Protein AF-A0A2E0X7D0-F1 (afdb_monomer_lite)

pLDDT: mean 70.0, std 14.32, range [41.62, 90.94]

Sequence (77 aa):
MNARFRPHAFALVIAVAAVIALAASSAHARGPISYNNPFRSFNIGGVNYGSMQWERQHRTRNVSSAVVRRGGLFRRR

Foldseek 3Di:
DDDPPDVVVVVVVVVVVVVVVVVCVQPPDPDDQDPPQPQNPPCPPHDRPSSVVVCVVCVVVPVVPVVVVPPPPPDDD

Radius of gyration: 24.14 Å; chains: 1; bounding box: 48×17×80 Å

Structure (mmCIF, N/CA/C/O backbone):
data_AF-A0A2E0X7D0-F1
#
_entry.id   AF-A0A2E0X7D0-F1
#
loop_
_atom_site.group_PDB
_atom_site.id
_atom_site.type_symbol
_atom_site.label_atom_id
_atom_site.label_alt_id
_atom_site.label_comp_id
_atom_site.label_asym_id
_atom_site.label_entity_id
_atom_site.label_seq_id
_atom_site.pdbx_PDB_ins_code
_atom_site.Cartn_x
_atom_site.Cartn_y
_atom_site.Cartn_z
_atom_site.occupancy
_atom_site.B_iso_or_equiv
_atom_site.auth_seq_id
_atom_site.auth_comp_id
_atom_site.auth_asym_id
_atom_site.auth_atom_id
_atom_site.pdbx_PDB_model_num
ATOM 1 N N . MET A 1 1 ? 40.106 -4.765 -32.262 1.00 41.62 1 MET A N 1
ATOM 2 C CA . MET A 1 1 ? 38.701 -5.233 -32.276 1.00 41.62 1 MET A CA 1
ATOM 3 C C . MET A 1 1 ? 37.860 -4.138 -31.640 1.00 41.62 1 MET A C 1
ATOM 5 O O . MET A 1 1 ? 37.841 -4.033 -30.424 1.00 41.62 1 MET A O 1
ATOM 9 N N . ASN A 1 2 ? 37.259 -3.255 -32.441 1.00 46.19 2 ASN A N 1
ATOM 10 C CA . ASN A 1 2 ? 36.609 -2.052 -31.914 1.00 46.19 2 ASN A CA 1
ATOM 11 C C . ASN A 1 2 ? 35.101 -2.294 -31.870 1.00 46.19 2 ASN A C 1
ATOM 13 O O . ASN A 1 2 ? 34.432 -2.237 -32.902 1.00 46.19 2 ASN A O 1
ATOM 17 N N . ALA A 1 3 ? 34.580 -2.605 -30.683 1.00 57.84 3 ALA A N 1
ATOM 18 C CA . ALA A 1 3 ? 33.148 -2.702 -30.446 1.00 57.84 3 ALA A CA 1
ATOM 19 C C . ALA A 1 3 ? 32.525 -1.312 -30.643 1.00 57.84 3 ALA A C 1
ATOM 21 O O . ALA A 1 3 ? 32.612 -0.439 -29.781 1.00 57.84 3 ALA A O 1
ATOM 22 N N . ARG A 1 4 ? 31.939 -1.076 -31.820 1.00 64.75 4 ARG A N 1
ATOM 23 C CA . ARG A 1 4 ? 31.174 0.141 -32.096 1.00 64.75 4 ARG A CA 1
ATOM 24 C C . ARG A 1 4 ? 29.885 0.054 -31.285 1.00 64.75 4 ARG A C 1
ATOM 26 O O . ARG A 1 4 ? 28.964 -0.667 -31.666 1.00 64.75 4 ARG A O 1
ATOM 33 N N . PHE A 1 5 ? 29.845 0.742 -30.147 1.00 61.84 5 PHE A N 1
ATOM 34 C CA . PHE A 1 5 ? 28.637 0.878 -29.341 1.00 61.84 5 PHE A CA 1
ATOM 35 C C . PHE A 1 5 ? 27.521 1.452 -30.216 1.00 61.84 5 PHE A C 1
ATOM 37 O O . PHE A 1 5 ? 27.616 2.571 -30.716 1.00 61.84 5 PHE A O 1
ATOM 44 N N . ARG A 1 6 ? 26.478 0.650 -30.449 1.00 70.31 6 ARG A N 1
ATOM 45 C CA . ARG A 1 6 ? 25.300 1.065 -31.212 1.00 70.31 6 ARG A CA 1
ATOM 46 C C . ARG A 1 6 ? 24.423 1.873 -30.252 1.00 70.31 6 ARG A C 1
ATOM 48 O O . ARG A 1 6 ? 23.869 1.274 -29.329 1.00 70.31 6 ARG A O 1
ATOM 55 N N . PRO A 1 7 ? 24.279 3.195 -30.429 1.00 65.88 7 PRO A N 1
ATOM 56 C CA . PRO A 1 7 ? 23.618 4.064 -29.448 1.00 65.88 7 PRO A CA 1
ATOM 57 C C . PRO A 1 7 ? 22.168 3.643 -29.163 1.00 65.88 7 PRO A C 1
ATOM 59 O O . PRO A 1 7 ? 21.682 3.783 -28.045 1.00 65.88 7 PRO A O 1
ATOM 62 N N . HIS A 1 8 ? 21.501 3.024 -30.140 1.00 70.25 8 HIS A N 1
ATOM 63 C CA . HIS A 1 8 ? 20.144 2.492 -29.994 1.00 70.25 8 HIS A CA 1
ATOM 64 C C . HIS A 1 8 ? 20.047 1.307 -29.023 1.00 70.25 8 HIS A C 1
ATOM 66 O O . HIS A 1 8 ? 19.051 1.180 -28.319 1.00 70.25 8 HIS A O 1
ATOM 72 N N . ALA A 1 9 ? 21.079 0.461 -28.947 1.00 75.44 9 ALA A N 1
ATOM 73 C CA . ALA A 1 9 ? 21.100 -0.657 -28.004 1.00 75.44 9 ALA A CA 1
ATOM 74 C C . ALA A 1 9 ? 21.220 -0.149 -26.561 1.00 75.44 9 ALA A C 1
ATOM 76 O O . ALA A 1 9 ? 20.568 -0.668 -25.662 1.00 75.44 9 ALA A O 1
ATOM 77 N N . PHE A 1 10 ? 21.996 0.916 -26.353 1.00 78.38 10 PHE A N 1
ATOM 78 C CA . PHE A 1 10 ? 22.135 1.552 -25.047 1.00 78.38 10 PHE A CA 1
ATOM 79 C C . PHE A 1 10 ? 20.841 2.258 -24.611 1.00 78.38 10 PHE A C 1
ATOM 81 O O . PHE A 1 10 ? 20.389 2.081 -23.482 1.00 78.38 10 PHE A O 1
ATOM 88 N N . ALA A 1 11 ? 20.190 2.982 -25.527 1.00 82.38 11 ALA A N 1
ATOM 89 C CA . ALA A 1 11 ? 18.899 3.621 -25.269 1.00 82.38 11 ALA A CA 1
ATOM 90 C C . ALA A 1 11 ? 17.795 2.604 -24.922 1.00 82.38 11 ALA A C 1
ATOM 92 O O . ALA A 1 11 ? 17.017 2.833 -23.997 1.00 82.38 11 ALA A O 1
ATOM 93 N N . LEU A 1 12 ? 17.761 1.460 -25.615 1.00 88.44 12 LEU A N 1
ATOM 94 C CA . LEU A 1 12 ? 16.824 0.374 -25.322 1.00 88.44 12 LEU A CA 1
ATOM 95 C C . LEU A 1 12 ? 17.039 -0.192 -23.911 1.00 88.44 12 LEU A C 1
ATOM 97 O O . LEU A 1 12 ? 16.077 -0.377 -23.172 1.00 88.44 12 LEU A O 1
ATOM 101 N N . VAL A 1 13 ? 18.294 -0.429 -23.519 1.00 89.25 13 VAL A N 1
ATOM 102 C CA . VAL A 1 13 ? 18.631 -0.934 -22.178 1.00 89.25 13 VAL A CA 1
ATOM 103 C C . VAL A 1 13 ? 18.180 0.044 -21.092 1.00 89.25 13 VAL A C 1
ATOM 105 O O . VAL A 1 13 ? 17.579 -0.382 -20.108 1.00 89.25 13 VAL A O 1
ATOM 108 N N . ILE A 1 14 ? 18.397 1.349 -21.285 1.00 89.38 14 ILE A N 1
ATOM 109 C CA . ILE A 1 14 ? 17.926 2.380 -20.347 1.00 89.38 14 ILE A CA 1
ATOM 110 C C . ILE A 1 14 ? 16.397 2.383 -20.258 1.00 89.38 14 ILE A C 1
ATOM 112 O O . ILE A 1 14 ? 15.851 2.411 -19.156 1.00 89.38 14 ILE A O 1
ATOM 116 N N . ALA A 1 15 ? 15.701 2.325 -21.395 1.00 89.19 15 ALA A N 1
ATOM 117 C CA . ALA A 1 15 ? 14.241 2.320 -21.424 1.00 89.19 15 ALA A CA 1
ATOM 118 C C . ALA A 1 15 ? 13.658 1.103 -20.686 1.00 89.19 15 ALA A C 1
ATOM 120 O O . ALA A 1 15 ? 12.748 1.247 -19.872 1.00 89.19 15 ALA A O 1
ATOM 121 N N . VAL A 1 16 ? 14.223 -0.087 -20.907 1.00 90.94 16 VAL A N 1
ATOM 122 C CA . VAL A 1 16 ? 13.808 -1.316 -20.214 1.00 90.94 16 VAL A CA 1
ATOM 123 C C . VAL A 1 16 ? 14.087 -1.222 -18.711 1.00 90.94 16 VAL A C 1
ATOM 125 O O . VAL A 1 16 ? 13.209 -1.534 -17.907 1.00 90.94 16 VAL A O 1
ATOM 128 N N . ALA A 1 17 ? 15.265 -0.735 -18.314 1.00 87.62 17 ALA A N 1
ATOM 129 C CA . ALA A 1 17 ? 15.606 -0.547 -16.905 1.00 87.62 17 ALA A CA 1
ATOM 130 C C . ALA A 1 17 ? 14.656 0.440 -16.202 1.00 87.62 17 ALA A C 1
ATOM 132 O O . ALA A 1 17 ? 14.236 0.188 -15.073 1.00 87.62 17 ALA A O 1
ATOM 133 N N . ALA A 1 18 ? 14.264 1.525 -16.878 1.00 86.56 18 ALA A N 1
ATOM 134 C CA . ALA A 1 18 ? 13.320 2.505 -16.347 1.00 86.56 18 ALA A CA 1
ATOM 135 C C . ALA A 1 18 ? 11.921 1.907 -16.120 1.00 86.56 18 ALA A C 1
ATOM 137 O O . ALA A 1 18 ? 11.316 2.138 -15.073 1.00 86.56 18 ALA A O 1
ATOM 138 N N . VAL A 1 19 ? 11.425 1.090 -17.057 1.00 85.88 19 VAL A N 1
ATOM 139 C CA . VAL A 1 19 ? 10.132 0.397 -16.915 1.00 85.88 19 VAL A CA 1
ATOM 140 C C . VAL A 1 19 ? 10.161 -0.591 -15.746 1.00 85.88 19 VAL A C 1
ATOM 142 O O . VAL A 1 19 ? 9.227 -0.622 -14.946 1.00 85.88 19 VAL A O 1
ATOM 145 N N . ILE A 1 20 ? 11.249 -1.354 -15.596 1.00 83.88 20 ILE A N 1
ATOM 146 C CA . ILE A 1 20 ? 11.420 -2.298 -14.482 1.00 83.88 20 ILE A CA 1
ATOM 147 C C . ILE A 1 20 ? 11.477 -1.557 -13.137 1.00 83.88 20 ILE A C 1
ATOM 149 O O . ILE A 1 20 ? 10.810 -1.961 -12.186 1.00 83.88 20 ILE A O 1
ATOM 153 N N . ALA A 1 21 ? 12.220 -0.451 -13.050 1.00 79.12 21 ALA A N 1
ATOM 154 C CA . ALA A 1 21 ? 12.321 0.355 -11.831 1.00 79.12 21 ALA A CA 1
ATOM 155 C C . ALA A 1 21 ? 10.975 0.986 -11.427 1.00 79.12 21 ALA A C 1
ATOM 157 O O . ALA A 1 21 ? 10.629 1.028 -10.240 1.00 79.12 21 ALA A O 1
ATOM 158 N N . LEU A 1 22 ? 10.184 1.430 -12.408 1.00 75.81 22 LEU A N 1
ATOM 159 C CA . LEU A 1 22 ? 8.839 1.949 -12.171 1.00 75.81 22 LEU A CA 1
ATOM 160 C C . LEU A 1 22 ? 7.895 0.843 -11.674 1.00 75.81 22 LEU A C 1
ATOM 162 O O . LEU A 1 22 ? 7.172 1.046 -10.700 1.00 75.81 22 LEU A O 1
ATOM 166 N N . ALA A 1 23 ? 7.954 -0.345 -12.281 1.00 70.25 23 ALA A N 1
ATOM 167 C CA . ALA A 1 23 ? 7.159 -1.498 -11.864 1.00 70.25 23 ALA A CA 1
ATOM 168 C C . ALA A 1 23 ? 7.541 -2.017 -10.465 1.00 70.25 23 ALA A C 1
ATOM 170 O O . ALA A 1 23 ? 6.666 -2.425 -9.707 1.00 70.25 23 ALA A O 1
ATOM 171 N N . ALA A 1 24 ? 8.822 -1.962 -10.088 1.00 63.25 24 ALA A N 1
ATOM 172 C CA . ALA A 1 24 ? 9.307 -2.401 -8.777 1.00 63.25 24 ALA A CA 1
ATOM 173 C C . ALA A 1 24 ? 8.972 -1.418 -7.637 1.00 63.25 24 ALA A C 1
ATOM 175 O O . ALA A 1 24 ? 8.950 -1.796 -6.463 1.00 63.25 24 ALA A O 1
ATOM 176 N N . SER A 1 25 ? 8.684 -0.153 -7.957 1.00 59.38 25 SER A N 1
ATOM 177 C CA . SER A 1 25 ? 8.416 0.889 -6.956 1.00 59.38 25 SER A CA 1
ATOM 178 C C . SER A 1 25 ? 7.088 0.694 -6.206 1.00 59.38 25 SER A C 1
ATOM 180 O O . SER A 1 25 ? 6.947 1.178 -5.083 1.00 59.38 25 SER A O 1
ATOM 182 N N . SER A 1 26 ? 6.137 -0.067 -6.760 1.00 54.84 26 SER A N 1
ATOM 183 C CA . SER A 1 26 ? 4.842 -0.373 -6.124 1.00 54.84 26 SER A CA 1
ATOM 184 C C . SER A 1 26 ? 4.936 -1.372 -4.959 1.00 54.84 26 SER A C 1
ATOM 186 O O . SER A 1 26 ? 3.996 -1.482 -4.173 1.00 54.84 26 SER A O 1
ATOM 188 N N . ALA A 1 27 ? 6.070 -2.064 -4.801 1.00 50.78 27 ALA A N 1
ATOM 189 C CA . ALA A 1 27 ? 6.251 -3.132 -3.817 1.00 50.78 27 ALA A CA 1
ATOM 190 C C . ALA A 1 27 ? 6.869 -2.680 -2.479 1.00 50.78 27 ALA A C 1
ATOM 192 O O . ALA A 1 27 ? 7.124 -3.519 -1.613 1.00 50.78 27 ALA A O 1
ATOM 193 N N . HIS A 1 28 ? 7.092 -1.378 -2.260 1.00 50.31 28 HIS A N 1
ATOM 194 C CA . HIS A 1 28 ? 7.563 -0.873 -0.965 1.00 50.31 28 HIS A CA 1
ATOM 195 C C . HIS A 1 28 ? 6.432 -0.909 0.077 1.00 50.31 28 HIS A C 1
ATOM 197 O O . HIS A 1 28 ? 5.832 0.105 0.438 1.00 50.31 28 HIS A O 1
ATOM 203 N N . ALA A 1 29 ? 6.132 -2.111 0.572 1.00 52.94 29 ALA A N 1
ATOM 204 C CA . ALA A 1 29 ? 5.254 -2.326 1.707 1.00 52.94 29 ALA A CA 1
ATOM 205 C C . ALA A 1 29 ? 5.868 -1.661 2.949 1.00 52.94 29 ALA A C 1
ATOM 207 O O . ALA A 1 29 ? 6.957 -1.995 3.418 1.00 52.94 29 ALA A O 1
ATOM 208 N N . ARG A 1 30 ? 5.158 -0.656 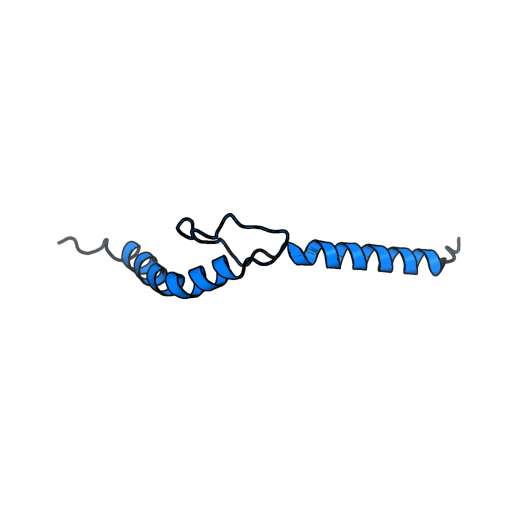3.456 1.00 55.78 30 ARG A N 1
ATOM 209 C CA . ARG A 1 30 ? 5.558 0.237 4.542 1.00 55.78 30 ARG A CA 1
ATOM 210 C C . ARG A 1 30 ? 5.462 -0.492 5.892 1.00 55.78 30 ARG A C 1
ATOM 212 O O . ARG A 1 30 ? 4.552 -0.234 6.668 1.00 55.78 30 ARG A O 1
ATOM 219 N N . GLY A 1 31 ? 6.406 -1.391 6.173 1.00 61.66 31 GLY A N 1
ATOM 220 C CA . GLY A 1 31 ? 6.462 -2.182 7.410 1.00 61.66 31 GLY A CA 1
ATOM 221 C C . GLY A 1 31 ? 5.333 -3.219 7.554 1.00 61.66 31 GLY A C 1
ATOM 222 O O . GLY A 1 31 ? 4.400 -3.244 6.750 1.00 61.66 31 GLY A O 1
ATOM 223 N N . PRO A 1 32 ? 5.410 -4.106 8.563 1.00 69.06 32 PRO A N 1
ATOM 224 C CA . PRO A 1 32 ? 4.358 -5.085 8.814 1.00 69.06 32 PRO A CA 1
ATOM 225 C C . PRO A 1 32 ? 3.067 -4.381 9.262 1.00 69.06 32 PRO A C 1
ATOM 227 O O . PRO A 1 32 ? 3.064 -3.651 10.254 1.00 69.06 32 PRO A O 1
ATOM 230 N N . ILE A 1 33 ? 1.977 -4.603 8.522 1.00 77.00 33 ILE A N 1
ATOM 231 C CA . ILE A 1 33 ? 0.614 -4.185 8.890 1.00 77.00 33 ILE A CA 1
ATOM 232 C C . ILE A 1 33 ? 0.163 -5.032 10.090 1.00 77.00 33 ILE A C 1
ATOM 234 O O . ILE A 1 33 ? 0.430 -6.235 10.139 1.00 77.00 33 ILE A O 1
ATOM 238 N N . SER A 1 34 ? -0.512 -4.424 11.065 1.00 81.69 34 SER A N 1
ATOM 239 C CA . SER A 1 34 ? -0.995 -5.109 12.262 1.00 81.69 34 SER A CA 1
ATOM 240 C C . SER A 1 34 ? -1.968 -6.231 11.908 1.00 81.69 34 SER A C 1
ATOM 242 O O . SER A 1 34 ? -2.871 -6.060 11.087 1.00 81.69 34 SER A O 1
ATOM 244 N N . TYR A 1 35 ? -1.849 -7.374 12.590 1.00 82.12 35 TYR A N 1
ATOM 245 C CA . TYR A 1 35 ? -2.788 -8.485 12.422 1.00 82.12 35 TYR A CA 1
ATOM 246 C C . TYR A 1 35 ? -4.233 -8.066 12.732 1.00 82.12 35 TYR A C 1
ATOM 248 O O . TYR A 1 35 ? -5.160 -8.509 12.062 1.00 82.12 35 TYR A O 1
ATOM 256 N N . ASN A 1 36 ? -4.435 -7.151 13.681 1.00 85.94 36 ASN A N 1
ATOM 257 C CA . ASN A 1 36 ? -5.769 -6.688 14.068 1.00 85.94 36 ASN A CA 1
ATOM 258 C C . ASN A 1 36 ? -6.345 -5.620 13.129 1.00 85.94 36 ASN A C 1
ATOM 260 O O . ASN A 1 36 ? -7.452 -5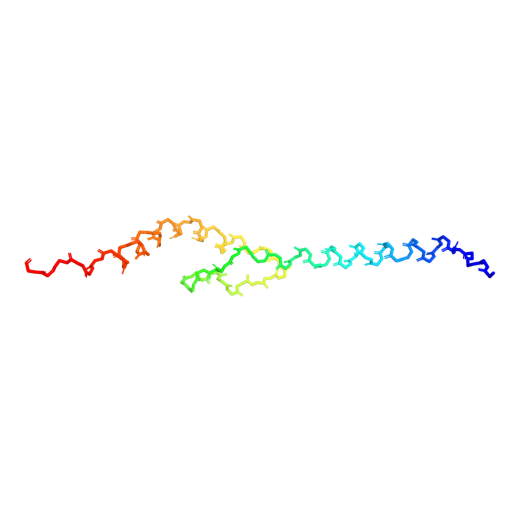.145 13.371 1.00 85.94 36 ASN A O 1
ATOM 264 N N . ASN A 1 37 ? -5.622 -5.231 12.077 1.00 86.88 37 ASN A N 1
ATOM 265 C CA . A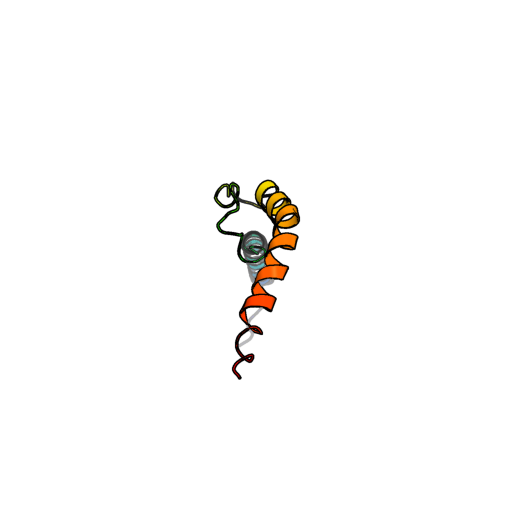SN A 1 37 ? -6.111 -4.267 11.107 1.00 86.88 37 ASN A CA 1
ATOM 266 C C . ASN A 1 37 ? -7.162 -4.930 10.195 1.00 86.88 37 ASN A C 1
ATOM 268 O O . ASN A 1 37 ? -6.806 -5.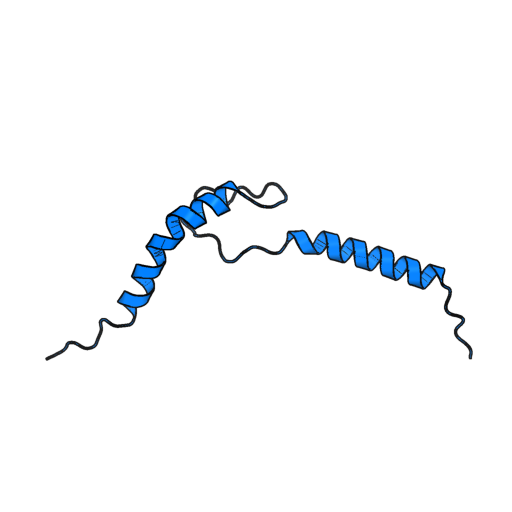808 9.400 1.00 86.88 37 ASN A O 1
ATOM 272 N N . PRO A 1 38 ? -8.445 -4.524 10.262 1.00 86.00 38 PRO A N 1
ATOM 273 C CA . PRO A 1 38 ? -9.507 -5.127 9.456 1.00 86.00 38 PRO A CA 1
ATOM 274 C C . PRO A 1 38 ? -9.341 -4.821 7.964 1.00 86.00 38 PRO A C 1
ATOM 276 O O . PRO A 1 38 ? -9.875 -5.533 7.120 1.00 86.00 38 PRO A O 1
ATOM 279 N N . PHE A 1 39 ? -8.558 -3.794 7.626 1.00 85.75 39 PHE A N 1
ATOM 280 C CA . PHE A 1 39 ? -8.296 -3.390 6.254 1.00 85.75 39 PHE A CA 1
ATOM 281 C C . PHE A 1 39 ? -7.035 -4.044 5.670 1.00 85.75 39 PHE A C 1
ATOM 283 O O . PHE A 1 39 ? -6.683 -3.741 4.533 1.00 85.75 39 PHE A O 1
ATOM 290 N N . ARG A 1 40 ? -6.348 -4.944 6.397 1.00 79.81 40 ARG A N 1
ATOM 291 C CA . ARG A 1 40 ? -5.040 -5.506 5.993 1.00 79.81 40 ARG A CA 1
ATOM 292 C C . ARG A 1 40 ? -5.038 -6.282 4.670 1.00 79.81 40 ARG A C 1
ATOM 294 O O . ARG A 1 40 ? -3.992 -6.378 4.040 1.00 79.81 40 ARG A O 1
ATOM 301 N N . SER A 1 41 ? -6.172 -6.859 4.270 1.00 79.19 41 SER A N 1
ATOM 302 C CA . SER A 1 41 ? -6.300 -7.755 3.107 1.00 79.19 41 SER A CA 1
ATOM 303 C C . SER A 1 41 ? -6.799 -7.069 1.834 1.00 79.19 41 SER A C 1
ATOM 305 O O . SER A 1 41 ? -6.739 -7.666 0.762 1.00 79.19 41 SER A O 1
ATOM 307 N N . PHE A 1 42 ? -7.279 -5.825 1.914 1.00 70.31 42 PHE A N 1
ATOM 308 C CA . PHE A 1 42 ? -7.796 -5.104 0.750 1.00 70.31 42 PHE A CA 1
ATOM 309 C C . PHE A 1 42 ? -6.635 -4.521 -0.058 1.00 70.31 42 PHE A C 1
ATOM 311 O O . PHE A 1 42 ? -6.272 -3.360 0.106 1.00 70.31 42 PHE A O 1
ATOM 318 N N . ASN A 1 43 ? -5.995 -5.331 -0.896 1.00 61.59 43 ASN A N 1
ATOM 319 C CA . ASN A 1 43 ? -4.875 -4.881 -1.717 1.00 61.59 43 ASN A CA 1
ATOM 320 C C . ASN A 1 43 ? -5.300 -4.802 -3.188 1.00 61.59 43 ASN A C 1
ATOM 322 O O . ASN A 1 43 ? -5.089 -5.725 -3.970 1.00 61.59 43 ASN A O 1
ATOM 326 N N . ILE A 1 44 ? -5.966 -3.703 -3.549 1.00 57.72 44 ILE A N 1
ATOM 327 C CA . ILE A 1 44 ? -6.423 -3.442 -4.919 1.00 57.72 44 ILE A CA 1
ATOM 328 C C . ILE A 1 44 ? -5.269 -2.770 -5.677 1.00 57.72 44 ILE A C 1
ATOM 330 O O . ILE A 1 44 ? -5.260 -1.561 -5.871 1.00 57.72 44 ILE A O 1
ATOM 334 N N . GLY A 1 45 ? -4.233 -3.543 -6.009 1.00 61.25 45 GLY A N 1
ATOM 335 C CA . GLY A 1 45 ? -3.163 -3.127 -6.928 1.00 61.25 45 GLY A CA 1
ATOM 336 C C . GLY A 1 45 ? -2.326 -1.900 -6.530 1.00 61.25 45 GLY A C 1
ATOM 337 O O . GLY A 1 45 ? -1.673 -1.324 -7.397 1.00 61.25 45 GLY A O 1
ATOM 338 N N . GLY A 1 46 ? -2.327 -1.474 -5.261 1.00 69.25 46 GLY A N 1
ATOM 339 C CA . GLY A 1 46 ? -1.657 -0.239 -4.850 1.00 69.25 46 GLY A CA 1
ATOM 340 C C . GLY A 1 46 ? -1.677 0.037 -3.347 1.00 69.25 46 GLY A C 1
ATOM 341 O O . GLY A 1 46 ? -1.770 -0.859 -2.514 1.00 69.25 46 GLY A O 1
ATOM 342 N N . VAL A 1 47 ? -1.554 1.314 -2.984 1.00 73.12 47 VAL A N 1
ATOM 343 C CA . VAL A 1 47 ? -1.456 1.758 -1.590 1.00 73.12 47 VAL A CA 1
ATOM 344 C C . VAL A 1 47 ? -2.826 1.700 -0.895 1.00 73.12 47 VAL A C 1
ATOM 346 O O . VAL A 1 47 ? -3.754 2.413 -1.269 1.00 73.12 47 VAL A O 1
ATOM 349 N N . ASN A 1 48 ? -2.952 0.900 0.169 1.00 83.81 48 ASN A N 1
ATOM 350 C CA . ASN A 1 48 ? -4.183 0.812 0.962 1.00 83.81 48 ASN A CA 1
ATOM 351 C C . ASN A 1 48 ? -4.253 1.921 2.033 1.00 83.81 48 ASN A C 1
ATOM 353 O O . ASN A 1 48 ? -3.706 1.807 3.135 1.00 83.81 48 ASN A O 1
ATOM 357 N N . TYR A 1 49 ? -4.950 3.011 1.703 1.00 82.56 49 TYR A N 1
ATOM 358 C CA . TYR A 1 49 ? -5.108 4.179 2.576 1.00 82.56 49 TYR A CA 1
ATOM 359 C C . TYR A 1 49 ? -5.932 3.906 3.840 1.00 82.56 49 TYR A C 1
ATOM 361 O O . TYR A 1 49 ? -5.586 4.431 4.898 1.00 82.56 49 TYR A O 1
ATOM 369 N N . GLY A 1 50 ? -6.959 3.052 3.766 1.00 85.62 50 GLY A N 1
ATOM 370 C CA . GLY A 1 50 ? -7.760 2.667 4.934 1.00 85.62 50 GLY A CA 1
ATOM 371 C C . GLY A 1 50 ? -6.927 1.918 5.975 1.00 85.62 50 GLY A C 1
ATOM 372 O O . GLY A 1 50 ? -6.951 2.249 7.160 1.00 85.62 50 GLY A O 1
ATOM 373 N N . SER A 1 51 ? -6.091 0.987 5.510 1.00 86.50 51 SER A N 1
ATOM 374 C CA . SER A 1 51 ? -5.104 0.290 6.333 1.00 86.50 51 SER A CA 1
ATOM 375 C C . SER A 1 51 ? -4.122 1.272 6.974 1.00 86.50 51 SER A C 1
ATOM 377 O O . SER A 1 51 ? -3.935 1.234 8.188 1.00 86.50 51 SER A O 1
ATOM 379 N N . MET A 1 52 ? -3.563 2.220 6.212 1.00 85.12 52 MET A N 1
ATOM 380 C CA . MET A 1 52 ? -2.642 3.224 6.765 1.00 85.12 52 MET A CA 1
ATOM 381 C C . MET A 1 52 ? -3.292 4.142 7.805 1.00 85.12 52 MET A C 1
ATOM 383 O O . MET A 1 52 ? -2.649 4.485 8.798 1.00 85.12 52 MET A O 1
ATOM 387 N N . GLN A 1 53 ? -4.535 4.573 7.584 1.00 87.44 53 GLN A N 1
ATOM 388 C CA . GLN A 1 53 ? -5.261 5.414 8.534 1.00 87.44 53 GLN A CA 1
ATOM 389 C C . GLN A 1 53 ? -5.537 4.656 9.834 1.00 87.44 53 GLN A C 1
ATOM 391 O O . GLN A 1 53 ? -5.287 5.188 10.917 1.00 87.44 53 GLN A O 1
ATOM 396 N N . TRP A 1 54 ? -5.979 3.401 9.729 1.00 88.25 54 TRP A N 1
ATOM 397 C CA . TRP A 1 54 ? -6.204 2.545 10.887 1.00 88.25 54 TRP A CA 1
ATOM 398 C C . TRP A 1 54 ? -4.909 2.328 11.681 1.00 88.25 54 TRP A C 1
ATOM 400 O O . TRP A 1 54 ? -4.908 2.514 12.899 1.00 88.25 54 TRP A O 1
ATOM 410 N N . GLU A 1 55 ? -3.790 2.035 11.003 1.00 87.19 55 GLU A N 1
ATOM 411 C CA . GLU A 1 55 ? -2.481 1.888 11.653 1.00 87.19 55 GLU A CA 1
ATOM 412 C C . GLU A 1 55 ? -2.087 3.161 12.403 1.00 87.19 55 GLU A C 1
ATOM 414 O O . GLU A 1 55 ? -1.700 3.093 13.563 1.00 87.19 55 GLU A O 1
ATOM 419 N N . ARG A 1 56 ? -2.222 4.347 11.796 1.00 86.62 56 ARG A N 1
ATOM 420 C CA . ARG A 1 56 ? -1.879 5.617 12.465 1.00 86.62 56 ARG A CA 1
ATOM 421 C C . ARG A 1 56 ? -2.674 5.834 13.752 1.00 86.62 56 ARG A C 1
ATOM 423 O O . ARG A 1 56 ? -2.111 6.306 14.733 1.00 86.62 56 ARG A O 1
ATOM 430 N N . GLN A 1 57 ? -3.953 5.472 13.754 1.00 88.00 57 GLN A N 1
ATOM 431 C CA . GLN A 1 57 ? -4.822 5.619 14.923 1.00 88.00 57 GLN A CA 1
ATOM 432 C C . GLN A 1 57 ? -4.507 4.601 16.032 1.00 88.00 57 GLN A C 1
ATOM 434 O O . GLN A 1 57 ? -4.637 4.919 17.213 1.00 88.00 57 GLN A O 1
ATOM 439 N N . HIS A 1 58 ? -4.078 3.386 15.677 1.00 84.19 58 HIS A N 1
ATOM 440 C CA . HIS A 1 58 ? -3.936 2.274 16.628 1.00 84.19 58 HIS A CA 1
ATOM 441 C C . HIS A 1 58 ? -2.487 1.977 17.035 1.00 84.19 58 HIS A C 1
ATOM 443 O O . HIS A 1 58 ? -2.251 1.368 18.080 1.00 84.19 58 HIS A O 1
ATOM 449 N N . ARG A 1 59 ? -1.493 2.436 16.269 1.00 76.06 59 ARG A N 1
ATOM 450 C CA . ARG A 1 59 ? -0.069 2.180 16.531 1.00 76.06 59 ARG A CA 1
ATOM 451 C C . ARG A 1 59 ? 0.431 2.857 17.807 1.00 76.06 59 ARG A C 1
ATOM 453 O O . ARG A 1 59 ? 1.301 2.299 18.469 1.00 76.06 59 ARG A O 1
ATOM 460 N N . THR A 1 60 ? -0.178 3.967 18.224 1.00 62.22 60 THR A N 1
ATOM 461 C CA . THR A 1 60 ? 0.133 4.634 19.500 1.00 62.22 60 THR A CA 1
ATOM 462 C C . THR A 1 60 ? -0.174 3.750 20.715 1.00 62.22 60 THR A C 1
ATOM 464 O O . THR A 1 60 ? 0.499 3.863 21.733 1.00 62.22 60 THR A O 1
ATOM 467 N N . ARG A 1 61 ? -1.129 2.810 20.616 1.00 58.44 61 ARG A N 1
ATOM 468 C CA . ARG A 1 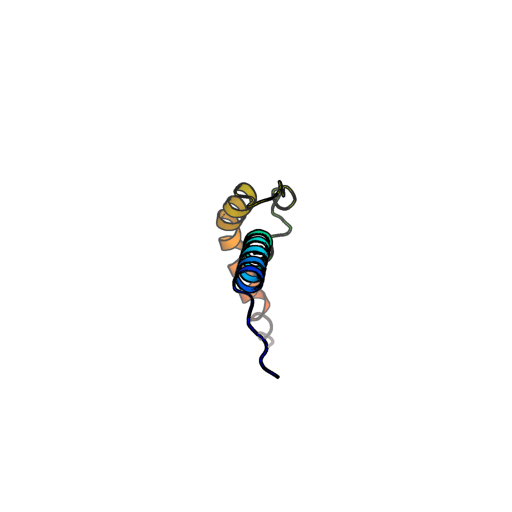61 ? -1.496 1.924 21.738 1.00 58.44 61 ARG A CA 1
ATOM 469 C C . ARG A 1 61 ? -0.529 0.755 21.947 1.00 58.44 61 ARG A C 1
ATOM 471 O O . ARG A 1 61 ? -0.416 0.258 23.060 1.00 58.44 61 ARG A O 1
ATOM 478 N N . ASN A 1 62 ? 0.187 0.325 20.907 1.00 55.06 62 ASN A N 1
ATOM 479 C CA . ASN A 1 62 ? 1.005 -0.895 20.963 1.00 55.06 62 ASN A CA 1
ATOM 480 C C . ASN A 1 62 ? 2.446 -0.664 21.452 1.00 55.06 62 ASN A C 1
ATOM 482 O O . ASN A 1 62 ? 3.110 -1.614 21.866 1.00 55.06 62 ASN A O 1
ATOM 486 N N . VAL A 1 63 ? 2.938 0.580 21.444 1.00 54.88 63 VAL A N 1
ATOM 487 C CA . VAL A 1 63 ? 4.296 0.903 21.930 1.00 54.88 63 VAL A CA 1
ATOM 488 C C . VAL A 1 63 ? 4.401 0.724 23.452 1.00 54.88 63 VAL A C 1
ATOM 490 O O . VAL A 1 63 ? 5.446 0.322 23.963 1.00 54.88 63 VAL A O 1
A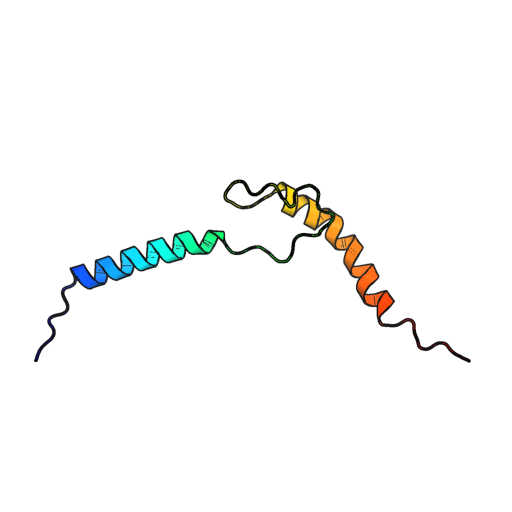TOM 493 N N . SER A 1 64 ? 3.299 0.916 24.180 1.00 52.38 64 SER A N 1
ATOM 494 C CA . SER A 1 64 ? 3.257 0.808 25.642 1.00 52.38 64 SER A CA 1
ATOM 495 C C . SER A 1 64 ? 3.409 -0.629 26.160 1.00 52.38 64 SER A C 1
ATOM 497 O O . SER A 1 64 ? 3.873 -0.833 27.278 1.00 52.38 64 SER A O 1
ATOM 499 N N . SER A 1 65 ? 3.067 -1.648 25.365 1.00 52.34 65 SER A N 1
ATOM 500 C CA . SER A 1 65 ? 3.075 -3.050 25.819 1.00 52.34 65 SER A CA 1
ATOM 501 C C . SER A 1 65 ? 4.410 -3.769 25.591 1.00 52.34 65 SER A C 1
ATOM 503 O O . SER A 1 65 ? 4.701 -4.754 26.272 1.00 52.34 65 SER A O 1
ATOM 505 N N . ALA A 1 66 ? 5.234 -3.289 24.654 1.00 54.22 66 ALA A N 1
ATOM 506 C CA . ALA A 1 66 ? 6.517 -3.914 24.327 1.00 54.22 66 ALA A CA 1
ATOM 507 C C . ALA A 1 66 ? 7.617 -3.587 25.355 1.00 54.22 66 ALA A C 1
ATOM 509 O O . ALA A 1 66 ? 8.463 -4.433 25.640 1.00 54.22 66 ALA A O 1
ATOM 510 N N . VAL A 1 67 ? 7.578 -2.394 25.959 1.00 53.72 67 VAL A N 1
ATOM 511 C CA . VAL A 1 67 ? 8.564 -1.964 26.968 1.00 53.72 67 VAL A CA 1
ATOM 512 C C . VAL A 1 67 ? 8.292 -2.601 28.335 1.00 53.72 67 VAL A C 1
ATOM 514 O O . VAL A 1 67 ? 9.223 -3.029 29.014 1.00 53.72 67 VAL A O 1
ATOM 517 N N . VAL A 1 68 ? 7.022 -2.766 28.719 1.00 54.50 68 VAL A N 1
ATOM 518 C CA . VAL A 1 68 ? 6.654 -3.328 30.034 1.00 54.50 68 VAL A CA 1
ATOM 519 C C . VAL A 1 68 ? 7.028 -4.810 30.155 1.00 54.50 68 VAL A C 1
ATOM 521 O O . VAL A 1 68 ? 7.445 -5.267 31.218 1.00 54.50 68 VAL A O 1
ATOM 524 N N . ARG A 1 69 ? 6.964 -5.574 29.059 1.00 53.69 69 ARG A N 1
ATOM 525 C CA . ARG A 1 69 ? 7.256 -7.017 29.077 1.00 53.69 69 ARG A CA 1
ATOM 526 C C . ARG A 1 69 ? 8.738 -7.373 29.234 1.00 53.69 69 ARG A C 1
ATOM 528 O O . ARG A 1 69 ? 9.034 -8.531 29.507 1.00 53.69 69 ARG A O 1
ATOM 535 N N . ARG A 1 70 ? 9.664 -6.414 29.091 1.00 55.75 70 ARG A N 1
ATOM 536 C CA . ARG A 1 70 ? 11.116 -6.669 29.182 1.00 55.75 70 ARG A CA 1
ATOM 537 C C . ARG A 1 70 ? 11.753 -6.259 30.517 1.00 55.75 70 ARG A C 1
ATOM 539 O O . ARG A 1 70 ? 12.896 -6.624 30.754 1.00 55.75 70 ARG A O 1
ATOM 546 N N . GLY A 1 71 ? 11.037 -5.531 31.381 1.00 52.91 71 GLY A N 1
ATOM 547 C CA . GLY A 1 71 ? 11.590 -4.972 32.630 1.00 52.91 71 GLY A CA 1
ATOM 548 C C . GLY A 1 71 ? 11.011 -5.529 33.937 1.00 52.91 71 GLY A C 1
ATOM 549 O O . GLY A 1 71 ? 11.447 -5.131 35.010 1.00 52.91 71 GLY A O 1
ATOM 550 N N . GLY A 1 72 ? 10.026 -6.429 33.882 1.00 53.12 72 GLY A N 1
ATOM 551 C CA . GLY A 1 72 ? 9.225 -6.822 35.052 1.00 53.12 72 GLY A CA 1
ATOM 552 C C . GLY A 1 72 ? 9.671 -8.073 35.819 1.00 53.12 72 GLY A C 1
ATOM 553 O O . GLY A 1 72 ? 8.852 -8.641 36.533 1.00 53.12 72 GLY A O 1
ATOM 554 N N . LEU A 1 73 ? 10.911 -8.547 35.663 1.00 56.41 73 LEU A N 1
ATOM 555 C CA . LEU A 1 73 ? 11.374 -9.824 36.240 1.00 56.41 73 LEU A CA 1
ATOM 556 C C . LEU A 1 73 ? 12.596 -9.691 37.170 1.00 56.41 73 LEU A C 1
ATOM 558 O O . LEU A 1 73 ? 13.402 -10.606 37.261 1.00 56.41 73 LEU A O 1
ATOM 562 N N . PHE A 1 74 ? 12.710 -8.586 37.916 1.00 56.69 74 PHE A N 1
ATOM 563 C CA . PHE A 1 74 ? 13.690 -8.451 39.010 1.00 56.69 74 PHE A CA 1
ATOM 564 C C . PHE A 1 74 ? 13.098 -7.769 40.249 1.00 56.69 74 PHE A C 1
ATOM 566 O O . PHE A 1 74 ? 13.622 -6.784 40.757 1.00 56.69 74 PHE A O 1
ATOM 573 N N . ARG A 1 75 ? 11.990 -8.304 40.769 1.00 51.75 75 ARG A N 1
ATOM 574 C CA . ARG A 1 75 ? 11.578 -8.025 42.151 1.00 51.75 75 ARG A CA 1
ATOM 575 C C . ARG A 1 75 ? 11.245 -9.335 42.849 1.00 51.75 75 ARG A C 1
ATOM 577 O O . ARG A 1 75 ? 10.086 -9.701 43.018 1.00 51.75 75 ARG A O 1
ATOM 584 N N . ARG A 1 76 ? 12.292 -10.085 43.190 1.00 49.56 76 ARG A N 1
ATOM 585 C CA . ARG A 1 76 ? 12.215 -11.185 44.147 1.00 49.56 76 ARG A CA 1
ATOM 586 C C . ARG A 1 76 ? 13.118 -10.859 45.329 1.00 49.56 76 ARG A C 1
ATOM 588 O O . ARG A 1 76 ? 14.328 -10.806 45.147 1.00 49.56 76 ARG A O 1
ATOM 595 N N . ARG A 1 77 ? 12.455 -10.815 46.487 1.00 54.50 77 ARG A N 1
ATOM 596 C CA . ARG A 1 77 ? 12.958 -10.832 47.866 1.00 54.50 77 ARG A CA 1
ATOM 597 C C . ARG A 1 77 ? 13.396 -9.485 48.414 1.00 54.50 77 ARG A C 1
ATOM 599 O O . ARG A 1 77 ? 14.368 -8.912 47.893 1.00 54.50 77 ARG A O 1
#

Secondary structure (DSSP, 8-state):
------HHHHHHHHHHHHHHHHHHGGG---SPPPTT-TTTT--SSS--HHHHHHHHHHHHHHHHHHHHHHH-S----